Protein AF-A0A8H7P457-F1 (afdb_monomer)

Structure (mmCIF, N/CA/C/O backbone):
data_AF-A0A8H7P457-F1
#
_entry.id   AF-A0A8H7P457-F1
#
loop_
_atom_site.group_PDB
_atom_site.id
_atom_site.type_symbol
_atom_site.label_atom_id
_atom_site.label_alt_id
_atom_site.label_comp_id
_atom_site.label_asym_id
_atom_site.label_entity_id
_atom_site.label_seq_id
_atom_site.pdbx_PDB_ins_code
_atom_site.Cartn_x
_atom_site.Cartn_y
_atom_site.Cartn_z
_atom_site.occupancy
_atom_site.B_iso_or_equiv
_atom_site.auth_seq_id
_atom_site.auth_comp_id
_atom_site.auth_asym_id
_atom_site.auth_atom_id
_atom_site.pdbx_PDB_model_num
ATOM 1 N N . MET A 1 1 ? -49.147 -38.207 -66.050 1.00 37.03 1 MET A N 1
ATOM 2 C CA . MET A 1 1 ? -47.840 -38.717 -66.511 1.00 37.03 1 MET A CA 1
ATOM 3 C C . MET A 1 1 ? -46.754 -38.003 -65.721 1.00 37.03 1 MET A C 1
ATOM 5 O O . MET A 1 1 ? -46.908 -36.818 -65.467 1.00 37.03 1 MET A O 1
ATOM 9 N N . PHE A 1 2 ? -45.768 -38.783 -65.272 1.00 39.97 2 PHE A N 1
ATOM 10 C CA . PHE A 1 2 ? -44.536 -38.468 -64.531 1.00 39.97 2 PHE A CA 1
ATOM 11 C C . PHE A 1 2 ? -43.933 -37.077 -64.849 1.00 39.97 2 PHE A C 1
ATOM 13 O O . PHE A 1 2 ? -43.990 -36.643 -65.990 1.00 39.97 2 PHE A O 1
ATOM 20 N N . ALA A 1 3 ? -43.349 -36.340 -63.901 1.00 42.84 3 ALA A N 1
ATOM 21 C CA . ALA A 1 3 ? -42.102 -36.750 -63.264 1.00 42.84 3 ALA A CA 1
ATOM 22 C C . ALA A 1 3 ? -41.882 -36.169 -61.857 1.00 42.84 3 ALA A C 1
ATOM 24 O O . ALA A 1 3 ? -42.005 -34.974 -61.608 1.00 42.84 3 ALA A O 1
ATOM 25 N N . SER A 1 4 ? -41.483 -37.065 -60.964 1.00 48.62 4 SER A N 1
ATOM 26 C CA . SER A 1 4 ? -40.733 -36.827 -59.738 1.00 48.62 4 SER A CA 1
ATOM 27 C C . SER A 1 4 ? -39.231 -36.850 -60.042 1.00 48.62 4 SER A C 1
ATOM 29 O O . SER A 1 4 ? -38.808 -37.664 -60.860 1.00 48.62 4 SER A O 1
ATOM 31 N N . THR A 1 5 ? -38.428 -36.003 -59.381 1.00 54.53 5 THR A N 1
ATOM 32 C CA . THR A 1 5 ? -37.121 -36.314 -58.737 1.00 54.53 5 THR A CA 1
ATOM 33 C C . THR A 1 5 ? -36.462 -35.040 -58.144 1.00 54.53 5 THR A C 1
ATOM 35 O O . THR A 1 5 ? -36.898 -33.941 -58.477 1.00 54.53 5 THR A O 1
ATOM 38 N N . PRO A 1 6 ? -35.515 -35.173 -57.183 1.00 56.81 6 PRO A N 1
ATOM 39 C CA . PRO A 1 6 ? -35.478 -34.395 -55.935 1.00 56.81 6 PRO A CA 1
ATOM 40 C C . PRO A 1 6 ? -34.113 -33.697 -55.680 1.00 56.81 6 PRO A C 1
ATOM 42 O O . PRO A 1 6 ? -33.351 -33.489 -56.615 1.00 56.81 6 PRO A O 1
ATOM 45 N N . PHE A 1 7 ? -33.800 -33.431 -54.398 1.00 42.94 7 PHE A N 1
ATOM 46 C CA . PHE A 1 7 ? -32.557 -32.879 -53.809 1.00 42.94 7 PHE A CA 1
ATOM 47 C C . PHE A 1 7 ? -32.483 -31.336 -53.813 1.00 42.94 7 PHE A C 1
ATOM 49 O O . PHE A 1 7 ? -32.794 -30.701 -54.804 1.00 42.94 7 PHE A O 1
ATOM 56 N N . ALA A 1 8 ? -32.101 -30.625 -52.752 1.00 49.78 8 ALA A N 1
ATOM 57 C CA . ALA A 1 8 ? -31.424 -30.998 -51.520 1.00 49.78 8 ALA A CA 1
ATOM 58 C C . ALA A 1 8 ? -31.857 -30.064 -50.376 1.00 49.78 8 ALA A C 1
ATOM 60 O O . ALA A 1 8 ? -32.133 -28.882 -50.574 1.00 49.78 8 ALA A O 1
ATOM 61 N N . ALA A 1 9 ? -31.887 -30.626 -49.172 1.00 49.94 9 ALA A N 1
ATOM 62 C CA . ALA A 1 9 ? -32.043 -29.912 -47.920 1.00 49.94 9 ALA A CA 1
ATOM 63 C C . ALA A 1 9 ? -30.848 -28.983 -47.658 1.00 49.94 9 ALA A C 1
ATOM 65 O O . ALA A 1 9 ? -29.703 -29.420 -47.742 1.00 49.94 9 ALA A O 1
ATOM 66 N N . LEU A 1 10 ? -31.121 -27.751 -47.232 1.00 49.72 10 LEU A N 1
ATOM 67 C CA . LEU A 1 10 ? -30.204 -26.957 -46.417 1.00 49.72 10 LEU A CA 1
ATOM 68 C C . LEU A 1 10 ? -31.006 -26.374 -45.256 1.00 49.72 10 LEU A C 1
ATOM 70 O O . LEU A 1 10 ? -31.642 -25.328 -45.348 1.00 49.72 10 LEU A O 1
ATOM 74 N N . ALA A 1 11 ? -31.013 -27.139 -44.168 1.00 50.81 11 ALA A N 1
ATOM 75 C CA . ALA A 1 11 ? -31.426 -26.681 -42.860 1.00 50.81 11 ALA A CA 1
ATOM 76 C C . ALA A 1 11 ? -30.314 -25.796 -42.284 1.00 50.81 11 ALA A C 1
ATOM 78 O O . ALA A 1 11 ? -29.207 -26.272 -42.044 1.00 50.81 11 ALA A O 1
ATOM 79 N N . THR A 1 12 ? -30.613 -24.531 -42.012 1.00 50.28 12 THR A N 1
ATOM 80 C CA . THR A 1 12 ? -29.821 -23.710 -41.089 1.00 50.28 12 THR A CA 1
ATOM 81 C C . THR A 1 12 ? -30.750 -23.175 -40.016 1.00 50.28 12 THR A C 1
ATOM 83 O O . THR A 1 12 ? -31.397 -22.141 -40.165 1.00 50.28 12 THR A O 1
ATOM 86 N N . LEU A 1 13 ? -30.840 -23.952 -38.940 1.00 46.12 13 LEU A N 1
ATOM 87 C CA . LEU A 1 13 ? -31.488 -23.602 -37.688 1.00 46.12 13 LEU A CA 1
ATOM 88 C C . LEU A 1 13 ? -30.554 -22.641 -36.932 1.00 46.12 13 LEU A C 1
ATOM 90 O O . LEU A 1 13 ? -29.625 -23.078 -36.259 1.00 46.12 13 LEU A O 1
ATOM 94 N N . ALA A 1 14 ? -30.757 -21.331 -37.073 1.00 55.19 14 ALA A N 1
ATOM 95 C CA . ALA A 1 14 ? -30.063 -20.347 -36.246 1.00 55.19 14 ALA A CA 1
ATOM 96 C C . ALA A 1 14 ? -30.808 -20.208 -34.910 1.00 55.19 14 ALA A C 1
ATOM 98 O O . ALA A 1 14 ? -31.776 -19.460 -34.788 1.00 55.19 14 ALA A O 1
ATOM 99 N N . LEU A 1 15 ? -30.374 -20.978 -33.910 1.00 47.19 15 LEU A N 1
ATOM 100 C CA . LEU A 1 15 ? -30.810 -20.834 -32.524 1.00 47.19 15 LEU A CA 1
ATOM 101 C C . LEU A 1 15 ? -30.173 -19.559 -31.943 1.00 47.19 15 LEU A C 1
ATOM 103 O O . LEU A 1 15 ? -29.029 -19.570 -31.493 1.00 47.19 15 LEU A O 1
ATOM 107 N N . ALA A 1 16 ? -30.900 -18.444 -31.958 1.00 52.09 16 ALA A N 1
ATOM 108 C CA . ALA A 1 16 ? -30.518 -17.258 -31.200 1.00 52.09 16 ALA A CA 1
ATOM 109 C C . ALA A 1 16 ? -30.883 -17.467 -29.719 1.00 52.09 16 ALA A C 1
ATOM 111 O O . ALA A 1 16 ? -31.954 -17.079 -29.260 1.00 52.09 16 ALA A O 1
ATOM 112 N N . LEU A 1 17 ? -29.987 -18.109 -28.966 1.00 49.97 17 LEU A N 1
ATOM 113 C CA . LEU A 1 17 ? -29.980 -18.050 -27.505 1.00 49.97 17 LEU A CA 1
ATOM 114 C C . LEU A 1 17 ? -29.496 -16.656 -27.091 1.00 49.97 17 LEU A C 1
ATOM 116 O O . LEU A 1 17 ? -28.305 -16.428 -26.892 1.00 49.97 17 LEU A O 1
ATOM 120 N N . VAL A 1 18 ? -30.420 -15.707 -26.951 1.00 49.31 18 VAL A N 1
ATOM 121 C CA . VAL A 1 18 ? -30.169 -14.554 -26.085 1.00 49.31 18 VAL A CA 1
ATOM 122 C C . VAL A 1 18 ? -30.204 -15.072 -24.650 1.00 49.31 18 VAL A C 1
ATOM 124 O O . VAL A 1 18 ? -31.264 -15.298 -24.069 1.00 49.31 18 VAL A O 1
ATOM 127 N N . ALA A 1 19 ? -29.018 -15.318 -24.096 1.00 47.25 19 ALA A N 1
ATOM 128 C CA . ALA A 1 19 ? -28.842 -15.462 -22.664 1.00 47.25 19 ALA A CA 1
ATOM 129 C C . ALA A 1 19 ? -29.351 -14.170 -22.012 1.00 47.25 19 ALA A C 1
ATOM 131 O O . ALA A 1 19 ? -28.717 -13.119 -22.098 1.00 47.25 19 ALA A O 1
ATOM 132 N N . GLN A 1 20 ? -30.534 -14.239 -21.403 1.00 47.44 20 GLN A N 1
ATOM 133 C CA . GLN A 1 20 ? -30.991 -13.213 -20.482 1.00 47.44 20 GLN A CA 1
ATOM 134 C C . GLN A 1 20 ? -30.046 -13.274 -19.283 1.00 47.44 20 GLN A C 1
ATOM 136 O O . GLN A 1 20 ? -30.176 -14.140 -18.420 1.00 47.44 20 GLN A O 1
ATOM 141 N N . ALA A 1 21 ? -29.039 -12.399 -19.272 1.00 43.78 21 ALA A N 1
ATOM 142 C CA . ALA A 1 21 ? -28.250 -12.132 -18.085 1.00 43.78 21 ALA A CA 1
ATOM 143 C C . ALA A 1 21 ? -29.218 -11.567 -17.047 1.00 43.78 21 ALA A C 1
ATOM 145 O O . ALA A 1 21 ? -29.561 -10.391 -17.086 1.00 43.78 21 ALA A O 1
ATOM 146 N N . ASN A 1 22 ? -29.730 -12.444 -16.189 1.00 44.59 22 ASN A N 1
ATOM 147 C CA . ASN A 1 22 ? -30.547 -12.095 -15.047 1.00 44.59 22 ASN A CA 1
ATOM 148 C C . ASN A 1 22 ? -29.584 -11.430 -14.052 1.00 44.59 22 ASN A C 1
ATOM 150 O O . ASN A 1 22 ? -28.772 -12.144 -13.454 1.00 44.59 22 ASN A O 1
ATOM 154 N N . PRO A 1 23 ? -29.572 -10.092 -13.899 1.00 44.91 23 PRO A N 1
ATOM 155 C CA . PRO A 1 23 ? -28.757 -9.481 -12.875 1.00 44.91 23 PRO A CA 1
ATOM 156 C C . PRO A 1 23 ? -29.529 -9.718 -11.586 1.00 44.91 23 PRO A C 1
ATOM 158 O O . PRO A 1 23 ? -30.366 -8.906 -11.193 1.00 44.91 23 PRO A O 1
ATOM 161 N N . SER A 1 24 ? -29.311 -10.882 -10.970 1.00 45.91 24 SER A N 1
ATOM 162 C CA . SER A 1 24 ? -29.731 -11.119 -9.597 1.00 45.91 24 SER A CA 1
ATOM 163 C C . SER A 1 24 ? -29.279 -9.912 -8.795 1.00 45.91 24 SER A C 1
ATOM 165 O O . SER A 1 24 ? -28.094 -9.575 -8.772 1.00 45.91 24 SER A O 1
ATOM 167 N N . ALA A 1 25 ? -30.273 -9.209 -8.264 1.00 44.81 25 ALA A N 1
ATOM 168 C CA . ALA A 1 25 ? -30.157 -7.910 -7.647 1.00 44.81 25 ALA A CA 1
ATOM 169 C C . ALA A 1 25 ? -29.067 -7.914 -6.571 1.00 44.81 25 ALA A C 1
ATOM 171 O O . ALA A 1 25 ? -29.305 -8.273 -5.419 1.00 44.81 25 ALA A O 1
ATOM 172 N N . PHE A 1 26 ? -27.874 -7.446 -6.936 1.00 41.84 26 PHE A N 1
ATOM 173 C CA . PHE A 1 26 ? -26.994 -6.811 -5.976 1.00 41.84 26 PHE A CA 1
ATOM 174 C C . PHE A 1 26 ? -27.731 -5.558 -5.509 1.00 41.84 26 PHE A C 1
ATOM 176 O O . PHE A 1 26 ? -27.703 -4.519 -6.170 1.00 41.84 26 PHE A O 1
ATOM 183 N N . ASN A 1 27 ? -28.403 -5.655 -4.363 1.00 41.59 27 ASN A N 1
ATOM 184 C CA . ASN A 1 27 ? -28.783 -4.496 -3.562 1.00 41.59 27 ASN A CA 1
ATOM 185 C C . ASN A 1 27 ? -27.507 -3.860 -2.985 1.00 41.59 27 ASN A C 1
ATOM 187 O O . ASN A 1 27 ? -27.302 -3.790 -1.779 1.00 41.59 27 ASN A O 1
ATOM 191 N N . ALA A 1 28 ? -26.621 -3.396 -3.864 1.00 41.25 28 ALA A N 1
ATOM 192 C CA . ALA A 1 28 ? -25.631 -2.407 -3.506 1.00 41.25 28 ALA A CA 1
ATOM 193 C C . ALA A 1 28 ? -26.412 -1.107 -3.332 1.00 41.25 28 ALA A C 1
ATOM 195 O O . ALA A 1 28 ? -26.841 -0.494 -4.314 1.00 41.25 28 ALA A O 1
ATOM 196 N N . HIS A 1 29 ? -26.655 -0.705 -2.086 1.00 38.00 29 HIS A N 1
ATOM 197 C CA . HIS A 1 29 ? -27.133 0.634 -1.780 1.00 38.00 29 HIS A CA 1
ATOM 198 C C . HIS A 1 29 ? -26.153 1.653 -2.379 1.00 38.00 29 HIS A C 1
ATOM 200 O O . HIS A 1 29 ? -25.169 2.037 -1.753 1.00 38.00 29 HIS A O 1
ATOM 206 N N . ARG A 1 30 ? -26.420 2.109 -3.608 1.00 37.03 30 ARG A N 1
ATOM 207 C CA . ARG A 1 30 ? -25.738 3.252 -4.213 1.00 37.03 30 ARG A CA 1
ATOM 208 C C . ARG A 1 30 ? -26.217 4.508 -3.496 1.00 37.03 30 ARG A C 1
ATOM 210 O O . ARG A 1 30 ? -27.105 5.210 -3.973 1.00 37.03 30 ARG A O 1
ATOM 217 N N . ARG A 1 31 ? -25.645 4.794 -2.326 1.00 41.38 31 ARG A N 1
ATOM 218 C CA . ARG A 1 31 ? -25.677 6.153 -1.786 1.00 41.38 31 ARG A CA 1
ATOM 219 C C . ARG A 1 31 ? -24.763 6.992 -2.667 1.00 41.38 31 ARG A C 1
ATOM 221 O O . ARG A 1 31 ? -23.547 6.842 -2.635 1.00 41.38 31 ARG A O 1
ATOM 228 N N . SER A 1 32 ? -25.366 7.845 -3.486 1.00 35.12 32 SER A N 1
ATOM 229 C CA . SER A 1 32 ? -24.645 8.904 -4.182 1.00 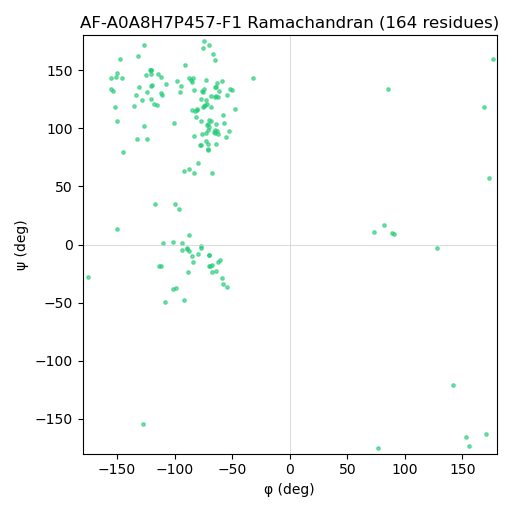35.12 32 SER A CA 1
ATOM 230 C C . SER A 1 32 ? -24.105 9.873 -3.130 1.00 35.12 32 SER A C 1
ATOM 232 O O . SER A 1 32 ? -24.847 10.713 -2.625 1.00 35.12 32 SER A O 1
ATOM 234 N N . LEU A 1 33 ? -22.830 9.734 -2.766 1.00 41.59 33 LEU A N 1
ATOM 235 C CA . LEU A 1 33 ? -22.102 10.712 -1.959 1.00 41.59 33 LEU A CA 1
ATOM 236 C C . LEU A 1 33 ? -21.847 11.951 -2.828 1.00 41.59 33 LEU A C 1
ATOM 238 O O . LEU A 1 33 ? -20.794 12.106 -3.439 1.00 41.59 33 LEU A O 1
ATOM 242 N N . THR A 1 34 ? -22.835 12.836 -2.934 1.00 35.53 34 THR A N 1
ATOM 243 C CA . THR A 1 34 ? -22.633 14.157 -3.535 1.00 35.53 34 THR A CA 1
ATOM 244 C C . THR A 1 34 ? -21.740 14.981 -2.606 1.00 35.53 34 THR A C 1
ATOM 246 O O . THR A 1 34 ? -22.200 15.413 -1.552 1.00 35.53 34 THR A O 1
ATOM 249 N N . GLY A 1 35 ? -20.471 15.183 -2.978 1.00 36.72 35 GLY A N 1
ATOM 250 C CA . GLY A 1 35 ? -19.577 16.147 -2.317 1.00 36.72 35 GLY A CA 1
ATOM 251 C C . GLY A 1 35 ? -18.217 15.630 -1.837 1.00 36.72 35 GLY A C 1
ATOM 252 O O . GLY A 1 35 ? -17.423 16.438 -1.368 1.00 36.72 35 GLY A O 1
ATOM 253 N N . GLN A 1 36 ? -17.904 14.338 -1.972 1.00 31.73 36 GLN A N 1
ATOM 254 C CA . GLN A 1 36 ? -16.549 13.829 -1.724 1.00 31.73 36 GLN A CA 1
ATOM 255 C C . GLN A 1 36 ? -16.049 13.028 -2.923 1.00 31.73 36 GLN A C 1
ATOM 257 O O . GLN A 1 36 ? -16.410 11.871 -3.122 1.00 31.73 36 GLN A O 1
ATOM 262 N N . THR A 1 37 ? -15.189 13.658 -3.720 1.00 32.00 37 THR A N 1
ATOM 263 C CA . THR A 1 37 ? -14.427 13.000 -4.782 1.00 32.00 37 THR A CA 1
ATOM 264 C C . THR A 1 37 ? -13.232 12.283 -4.152 1.00 32.00 37 THR A C 1
ATOM 266 O O . THR A 1 37 ? -12.094 12.720 -4.291 1.00 32.00 37 THR A O 1
ATOM 269 N N . VAL A 1 38 ? -13.474 11.207 -3.402 1.00 34.06 38 VAL A N 1
ATOM 270 C CA . VAL A 1 38 ? -12.386 10.291 -3.040 1.00 34.06 38 VAL A CA 1
ATOM 271 C C . VAL A 1 38 ? -12.187 9.382 -4.245 1.00 34.06 38 VAL A C 1
ATOM 273 O O . VAL A 1 38 ? -13.070 8.600 -4.593 1.00 34.06 38 VAL A O 1
ATOM 276 N N . ALA A 1 39 ? -11.066 9.545 -4.945 1.00 35.09 39 ALA A N 1
ATOM 277 C CA . ALA A 1 39 ? -10.685 8.645 -6.021 1.00 35.09 39 ALA A CA 1
ATOM 278 C C . ALA A 1 39 ? -10.453 7.251 -5.421 1.00 35.09 39 ALA A C 1
ATOM 280 O O . ALA A 1 39 ? -9.447 7.002 -4.761 1.00 35.09 39 ALA A O 1
ATOM 281 N N . PHE A 1 40 ? -11.417 6.354 -5.618 1.00 37.84 40 PHE A N 1
ATOM 282 C CA . PHE A 1 40 ? -11.271 4.942 -5.301 1.00 37.84 40 PHE A CA 1
ATOM 283 C C . PHE A 1 40 ? -10.291 4.339 -6.308 1.00 37.84 40 PHE A C 1
ATOM 285 O O . PHE A 1 40 ? -10.644 4.068 -7.455 1.00 37.84 40 PHE A O 1
ATOM 292 N N . SER A 1 41 ? -9.041 4.144 -5.901 1.00 39.44 41 SER A N 1
ATOM 293 C CA . SER A 1 41 ? -8.153 3.210 -6.582 1.00 39.44 41 SER A CA 1
ATOM 294 C C . SER A 1 41 ? -8.662 1.803 -6.270 1.00 39.44 41 SER A C 1
ATOM 296 O O . SER A 1 41 ? -8.253 1.205 -5.283 1.00 39.44 41 SER A O 1
ATOM 298 N N . CYS A 1 42 ? -9.618 1.305 -7.058 1.00 37.88 42 CYS A N 1
ATOM 299 C CA . CYS A 1 42 ? -10.134 -0.057 -6.939 1.00 37.88 42 CYS A CA 1
ATO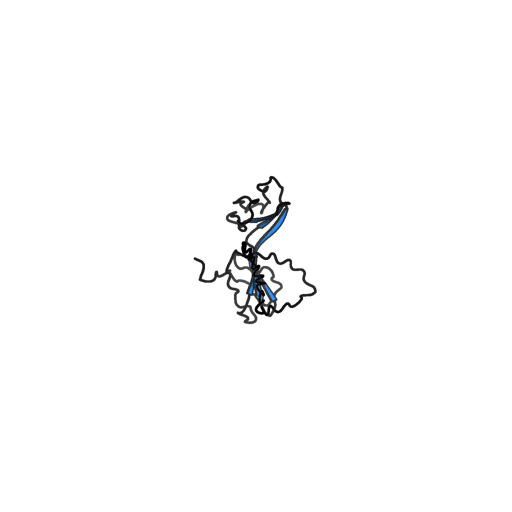M 300 C C . CYS A 1 42 ? -9.011 -1.051 -7.261 1.00 37.88 42 CYS A C 1
ATOM 302 O O . CYS A 1 42 ? -8.843 -1.462 -8.410 1.00 37.88 42 CYS A O 1
ATOM 304 N N . TYR A 1 43 ? -8.214 -1.404 -6.258 1.00 43.53 43 TYR A N 1
ATOM 305 C CA . TYR A 1 43 ? -7.263 -2.493 -6.357 1.00 43.53 43 TYR A CA 1
ATOM 306 C C . TYR A 1 43 ? -8.004 -3.811 -6.104 1.00 43.53 43 TYR A C 1
ATOM 308 O O . TYR A 1 43 ? -8.549 -4.028 -5.027 1.00 43.53 43 TYR A O 1
ATOM 316 N N . GLY A 1 44 ? -8.075 -4.663 -7.128 1.00 42.81 44 GLY A N 1
ATOM 317 C CA . GLY A 1 44 ? -8.871 -5.893 -7.146 1.00 42.81 44 GLY A CA 1
ATOM 318 C C . GLY A 1 44 ? -8.096 -7.183 -6.868 1.00 42.81 44 GLY A C 1
ATOM 319 O O . GLY A 1 44 ? -8.424 -8.193 -7.480 1.00 42.81 44 GLY A O 1
ATOM 320 N N . GLY A 1 45 ? -7.074 -7.187 -6.005 1.00 42.81 45 GLY A N 1
ATOM 321 C CA . GLY A 1 45 ? -6.413 -8.459 -5.667 1.00 42.81 45 GLY A CA 1
ATOM 322 C C . GLY A 1 45 ? -5.156 -8.389 -4.808 1.00 42.81 45 GLY A C 1
ATOM 323 O O . GLY A 1 45 ? -4.123 -8.867 -5.254 1.00 42.81 45 GLY A O 1
ATOM 324 N N . GLY A 1 46 ? -5.199 -7.801 -3.606 1.00 44.56 46 GLY A N 1
ATOM 325 C CA . GLY A 1 46 ? -3.957 -7.598 -2.839 1.00 44.56 46 GLY A CA 1
ATOM 326 C C . GLY A 1 46 ? -4.025 -7.603 -1.316 1.00 44.56 46 GLY A C 1
ATOM 327 O O . GLY A 1 46 ? -3.053 -7.189 -0.695 1.00 44.56 46 GLY A O 1
ATOM 328 N N . GLY A 1 47 ? -5.112 -8.047 -0.689 1.00 54.78 47 GLY A N 1
ATOM 329 C CA . GLY A 1 47 ? -5.096 -8.231 0.760 1.00 54.78 47 GLY A CA 1
ATOM 330 C C . GLY A 1 47 ? -6.471 -8.473 1.344 1.00 54.78 47 GLY A C 1
ATOM 331 O O . GLY A 1 47 ? -7.323 -7.594 1.300 1.00 54.78 47 GLY A O 1
ATOM 332 N N . ASP A 1 48 ? -6.651 -9.636 1.947 1.00 66.50 48 ASP A N 1
ATOM 333 C CA . ASP A 1 48 ? -7.836 -9.985 2.719 1.00 66.50 48 ASP A CA 1
ATOM 334 C C . ASP A 1 48 ? -7.710 -9.430 4.142 1.00 66.50 48 ASP A C 1
ATOM 336 O O . ASP A 1 48 ? -7.624 -10.174 5.110 1.00 66.50 48 ASP A O 1
ATOM 340 N N . CYS A 1 49 ? -7.605 -8.109 4.293 1.00 72.31 49 CYS A N 1
ATOM 341 C CA . CYS A 1 49 ? -7.566 -7.495 5.620 1.00 72.31 49 CYS A CA 1
ATOM 342 C C . CYS A 1 49 ? -8.957 -7.537 6.260 1.00 72.31 49 CYS A C 1
ATOM 344 O O . CYS A 1 49 ? -9.895 -6.921 5.749 1.00 72.31 49 CYS A O 1
ATOM 346 N N . GLU A 1 50 ? -9.084 -8.198 7.410 1.00 83.25 50 GLU A N 1
ATOM 347 C CA . GLU A 1 50 ? -10.275 -8.078 8.241 1.00 83.25 50 GLU A CA 1
ATOM 348 C C . GLU A 1 50 ? -10.340 -6.666 8.829 1.00 83.25 50 GLU A C 1
ATOM 350 O O . GLU A 1 50 ? -9.383 -6.159 9.429 1.00 83.25 50 GLU A O 1
ATOM 355 N N . CYS A 1 51 ? -11.483 -6.010 8.643 1.00 88.56 51 CYS A N 1
ATOM 356 C CA . CYS A 1 51 ? -11.710 -4.703 9.228 1.00 88.56 51 CYS A CA 1
ATOM 357 C C . CYS A 1 51 ? -11.923 -4.837 10.741 1.00 88.56 51 CYS A C 1
ATOM 359 O O . CYS A 1 51 ? -12.820 -5.566 11.161 1.00 88.56 51 CYS A O 1
ATOM 361 N N . PRO A 1 52 ? -11.142 -4.129 11.577 1.00 91.31 52 PRO A N 1
ATOM 362 C CA . PRO A 1 52 ? -11.305 -4.188 13.028 1.00 91.31 52 PRO A CA 1
ATOM 363 C C . PRO A 1 52 ? -12.664 -3.616 13.443 1.00 91.31 52 PRO A C 1
ATOM 365 O O . PRO A 1 52 ? -13.231 -2.795 12.730 1.00 91.31 52 PRO A O 1
ATOM 368 N N . THR A 1 53 ? -13.164 -3.958 14.626 1.00 93.06 53 THR A N 1
ATOM 369 C CA . THR A 1 53 ? -14.316 -3.246 15.201 1.00 93.06 53 THR A CA 1
ATOM 370 C C . THR A 1 53 ? -13.973 -1.772 15.425 1.00 93.06 53 THR A C 1
ATOM 372 O O . THR A 1 53 ? -12.921 -1.457 15.991 1.00 93.06 53 THR A O 1
ATOM 375 N N . ASP A 1 54 ? -14.851 -0.865 14.999 1.00 92.62 54 ASP A N 1
ATOM 376 C CA . ASP A 1 54 ? -14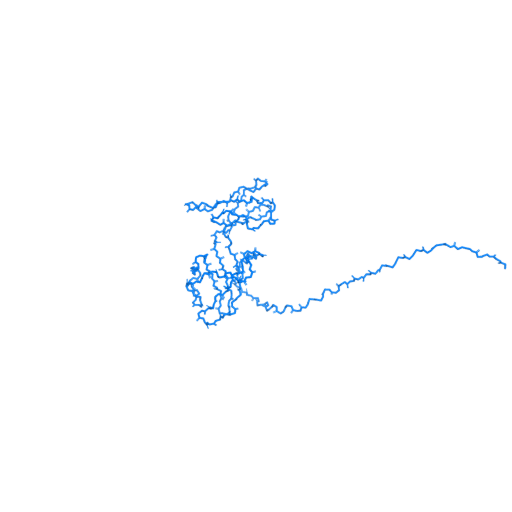.667 0.568 15.223 1.00 92.62 54 ASP A CA 1
ATOM 377 C C . ASP A 1 54 ? -14.978 0.974 16.684 1.00 92.62 54 ASP A C 1
ATOM 379 O O . ASP A 1 54 ? -15.506 0.198 17.484 1.00 92.62 54 ASP A O 1
ATOM 383 N N . LEU A 1 55 ? -14.643 2.205 17.073 1.00 95.38 55 LEU A N 1
ATOM 384 C CA . LEU A 1 55 ? -14.871 2.716 18.432 1.00 95.38 55 LEU A CA 1
ATOM 385 C C . LEU A 1 55 ? -16.355 2.948 18.755 1.00 95.38 55 LEU A C 1
ATOM 387 O O . LEU A 1 55 ? -16.690 3.204 19.911 1.00 95.38 55 LEU A O 1
ATOM 391 N N . THR A 1 56 ? -17.244 2.854 17.765 1.00 93.50 56 THR A N 1
ATOM 392 C CA . THR A 1 56 ? -18.699 2.860 17.971 1.00 93.50 56 THR A CA 1
ATOM 393 C C . THR A 1 56 ? -19.263 1.456 18.189 1.00 93.50 56 THR A C 1
ATOM 395 O O . THR A 1 56 ? -20.444 1.318 18.509 1.00 93.50 56 THR A O 1
ATOM 398 N N . GLY A 1 57 ? -18.418 0.423 18.092 1.00 90.75 57 GLY A N 1
ATOM 399 C CA . GLY A 1 57 ? -18.794 -0.978 18.242 1.00 90.75 57 GLY A CA 1
ATOM 400 C C . GLY A 1 57 ? -19.229 -1.645 16.936 1.00 90.75 57 GLY A C 1
ATOM 401 O O . GLY A 1 57 ? -19.738 -2.763 16.984 1.00 90.75 57 GLY A O 1
ATOM 402 N N . ASP A 1 58 ? -19.045 -0.991 15.786 1.00 89.81 58 ASP A N 1
ATOM 403 C CA . ASP A 1 58 ? -19.353 -1.564 14.476 1.00 89.81 58 ASP A CA 1
ATOM 404 C C . ASP A 1 58 ? -18.254 -2.555 14.068 1.00 89.81 58 ASP A C 1
ATOM 406 O O . ASP A 1 58 ? -17.137 -2.167 13.725 1.00 89.81 58 ASP A O 1
ATOM 410 N N . SER A 1 59 ? -18.570 -3.849 14.136 1.00 88.88 59 SER A N 1
ATOM 411 C CA . SER A 1 59 ? -17.704 -4.947 13.689 1.00 88.88 59 SER A CA 1
ATOM 412 C C . SER A 1 59 ? -17.974 -5.383 12.247 1.00 88.88 59 SER A C 1
ATOM 414 O O . SER A 1 59 ? -17.329 -6.303 11.758 1.00 88.88 59 SER A O 1
ATOM 416 N N . ALA A 1 60 ? -18.912 -4.736 11.549 1.00 85.56 60 ALA A N 1
ATOM 417 C CA . ALA A 1 60 ? -19.286 -5.049 10.172 1.00 85.56 60 ALA A CA 1
ATOM 418 C C . ALA A 1 60 ? -18.554 -4.155 9.154 1.00 85.56 60 ALA A C 1
ATOM 420 O O . ALA A 1 60 ? -19.088 -3.852 8.083 1.00 85.56 60 ALA A O 1
ATOM 421 N N . GLY A 1 61 ? -17.336 -3.721 9.490 1.00 86.06 61 GLY A N 1
ATOM 422 C CA . GLY A 1 61 ? -16.499 -2.935 8.594 1.00 86.06 61 GLY A CA 1
ATOM 423 C C . GLY A 1 61 ? -16.215 -3.674 7.287 1.00 86.06 61 GLY A C 1
ATOM 424 O O . GLY A 1 61 ? -15.969 -4.879 7.277 1.00 86.06 61 GLY A O 1
ATOM 425 N N . VAL A 1 62 ? -16.224 -2.945 6.174 1.00 86.94 62 VAL A N 1
ATOM 426 C CA . VAL A 1 62 ? -15.948 -3.487 4.839 1.00 86.94 62 VAL A CA 1
ATOM 427 C C . VAL A 1 62 ? -14.623 -2.938 4.338 1.00 86.94 62 VAL A C 1
ATOM 429 O O . VAL A 1 62 ? -14.422 -1.722 4.323 1.00 86.94 62 VAL A O 1
ATOM 432 N N . LEU A 1 63 ? -13.727 -3.821 3.896 1.00 85.44 63 LEU A N 1
ATOM 433 C CA . LEU A 1 63 ? -12.471 -3.423 3.272 1.00 85.44 63 LEU A CA 1
ATOM 434 C C . LEU A 1 63 ? -12.774 -2.774 1.920 1.00 85.44 63 LEU A C 1
ATOM 436 O O . LEU A 1 63 ? -13.352 -3.406 1.037 1.00 85.44 63 LEU A O 1
ATOM 440 N N . ILE A 1 64 ? -12.404 -1.504 1.766 1.00 83.31 64 ILE A N 1
ATOM 441 C CA . ILE A 1 64 ? -12.678 -0.738 0.542 1.00 83.31 64 ILE A CA 1
ATOM 442 C C . ILE A 1 64 ? -11.420 -0.392 -0.245 1.00 83.31 64 ILE A C 1
ATOM 444 O O . ILE A 1 64 ? -11.520 -0.061 -1.426 1.00 83.31 64 ILE A O 1
ATOM 448 N N . ASN A 1 65 ? -10.244 -0.450 0.384 1.00 78.06 65 ASN A N 1
ATOM 449 C CA . ASN A 1 65 ? -8.989 -0.227 -0.316 1.00 78.06 65 ASN A CA 1
ATOM 450 C C . ASN A 1 65 ? -7.818 -0.913 0.387 1.00 78.06 65 ASN A C 1
ATOM 452 O O . ASN A 1 65 ? -7.730 -0.904 1.615 1.00 78.06 65 ASN A O 1
ATOM 456 N N . VAL A 1 66 ? -6.888 -1.430 -0.409 1.00 77.94 66 VAL A N 1
ATOM 457 C CA . VAL A 1 66 ? -5.550 -1.820 0.032 1.00 77.94 66 VAL A CA 1
ATOM 458 C C . VAL A 1 66 ? -4.583 -0.998 -0.793 1.00 77.94 66 VAL A C 1
ATOM 460 O O . VAL A 1 66 ? -4.644 -0.990 -2.022 1.00 77.94 66 VAL A O 1
ATOM 463 N N . TYR A 1 67 ? -3.710 -0.283 -0.102 1.00 78.62 67 TYR A N 1
ATOM 464 C CA . TYR A 1 67 ? -2.666 0.518 -0.701 1.00 78.62 67 TYR A CA 1
ATOM 465 C C . TYR A 1 67 ? -1.381 -0.286 -0.590 1.00 78.62 67 TYR A C 1
ATOM 467 O O . TYR A 1 67 ? -0.842 -0.433 0.508 1.00 78.62 67 TYR A O 1
ATOM 475 N N . PRO A 1 68 ? -0.919 -0.883 -1.690 1.00 70.31 68 PRO A N 1
ATOM 476 C CA . PRO A 1 68 ? 0.097 -1.912 -1.606 1.00 70.31 68 PRO A CA 1
ATOM 477 C C . PRO A 1 68 ? 1.516 -1.334 -1.628 1.00 70.31 68 PRO A C 1
ATOM 479 O O . PRO A 1 68 ? 2.446 -2.107 -1.764 1.00 70.31 68 PRO A O 1
ATOM 482 N N . GLY A 1 69 ? 1.705 -0.011 -1.548 1.00 83.31 69 GLY A N 1
ATOM 483 C CA . GLY A 1 69 ? 3.019 0.607 -1.707 1.00 83.31 69 GLY A CA 1
ATOM 484 C C . GLY A 1 69 ? 2.979 1.918 -2.472 1.00 83.31 69 GLY A C 1
ATOM 485 O O . GLY A 1 69 ? 2.311 2.882 -2.097 1.00 83.31 69 GLY A O 1
ATOM 486 N N . TYR A 1 70 ? 3.708 1.963 -3.581 1.00 86.25 70 TYR A N 1
ATOM 487 C CA . TYR A 1 70 ? 3.751 3.137 -4.440 1.00 86.25 70 TYR A CA 1
ATOM 488 C C . TYR A 1 70 ? 3.297 2.807 -5.856 1.00 86.25 70 TYR A C 1
ATOM 490 O O . TYR A 1 70 ? 3.439 1.685 -6.346 1.00 86.25 70 TYR A O 1
ATOM 498 N N . GLN A 1 71 ? 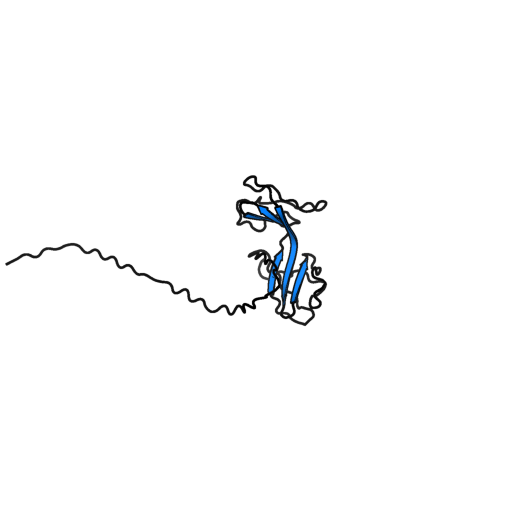2.714 3.805 -6.509 1.00 89.44 71 GLN A N 1
ATOM 499 C CA . GLN A 1 71 ? 2.117 3.675 -7.823 1.00 89.44 71 GLN A CA 1
ATOM 500 C C . GLN A 1 71 ? 2.603 4.784 -8.746 1.00 89.44 71 GLN A C 1
ATOM 502 O O . GLN A 1 71 ? 2.625 5.968 -8.392 1.00 89.44 71 GLN A O 1
ATOM 507 N N . CYS A 1 72 ? 2.938 4.373 -9.959 1.00 91.44 72 CYS A N 1
ATOM 508 C CA . CYS A 1 72 ? 3.388 5.233 -11.034 1.00 91.44 72 CYS A CA 1
ATOM 509 C C . CYS A 1 72 ? 2.452 5.106 -12.229 1.00 91.44 72 CYS A C 1
ATOM 511 O O . CYS A 1 72 ? 2.068 3.998 -12.604 1.00 91.44 72 CYS A O 1
ATOM 513 N N . ALA A 1 73 ? 2.102 6.241 -12.827 1.00 94.06 73 ALA A N 1
ATOM 514 C CA . ALA A 1 73 ? 1.366 6.304 -14.081 1.00 94.06 73 ALA A CA 1
ATOM 515 C C . ALA A 1 73 ? 2.321 6.525 -15.256 1.00 94.06 73 ALA A C 1
ATOM 517 O O . ALA A 1 73 ? 3.253 7.325 -15.166 1.00 94.06 73 ALA A O 1
ATOM 518 N N . TYR A 1 74 ? 2.032 5.846 -16.359 1.00 93.44 74 TYR A N 1
ATOM 519 C CA . TYR A 1 74 ? 2.743 5.873 -17.632 1.00 93.44 74 TYR A CA 1
ATOM 520 C C . TYR A 1 74 ? 1.730 6.064 -18.770 1.00 93.44 74 TYR A C 1
ATOM 522 O O . TYR A 1 74 ? 0.538 5.798 -18.580 1.00 93.44 74 TYR A O 1
ATOM 530 N N . PRO A 1 75 ? 2.165 6.469 -19.976 1.00 91.00 75 PRO A N 1
ATOM 531 C CA . PRO A 1 75 ? 1.286 6.547 -21.143 1.00 91.00 75 PRO A CA 1
ATOM 532 C C . PRO A 1 75 ? 0.549 5.230 -21.441 1.00 91.00 75 PRO A C 1
ATOM 534 O O . PRO A 1 75 ? -0.619 5.255 -21.827 1.00 91.00 75 PRO A O 1
ATOM 537 N N . GLY A 1 76 ? 1.215 4.087 -21.234 1.00 84.69 76 GLY A N 1
ATOM 538 C CA . GLY A 1 76 ? 0.676 2.750 -21.502 1.00 84.69 76 GLY A CA 1
ATOM 539 C C . GLY A 1 76 ? -0.078 2.079 -20.348 1.00 84.69 76 GLY A C 1
ATOM 540 O O . GLY A 1 76 ? -0.589 0.979 -20.535 1.00 84.69 76 GLY A O 1
ATOM 541 N N . GLY A 1 77 ? -0.157 2.695 -19.164 1.00 87.19 77 GLY A N 1
ATOM 542 C CA . GLY A 1 77 ? -0.787 2.074 -17.995 1.00 87.19 77 GLY A CA 1
ATOM 543 C C . GLY A 1 77 ? -0.232 2.576 -16.667 1.00 87.19 77 GLY A C 1
ATOM 544 O O . GLY A 1 77 ? 0.461 3.584 -16.607 1.00 87.19 77 GLY A O 1
ATOM 545 N N . ALA A 1 78 ? -0.528 1.869 -15.579 1.00 91.00 78 ALA A N 1
ATOM 546 C CA . ALA A 1 78 ? 0.017 2.176 -14.260 1.00 91.00 78 ALA A CA 1
ATOM 547 C C . ALA A 1 78 ? 0.717 0.950 -13.680 1.00 91.00 78 ALA A C 1
ATOM 549 O O . ALA A 1 78 ? 0.258 -0.173 -13.874 1.00 91.00 78 ALA A O 1
ATOM 550 N N . CYS A 1 79 ? 1.788 1.171 -12.931 1.00 90.19 79 CYS A N 1
ATOM 551 C CA . CYS A 1 79 ? 2.546 0.131 -12.249 1.00 90.19 79 CYS A CA 1
ATOM 552 C C . CYS A 1 79 ? 2.522 0.395 -10.755 1.00 90.19 79 CYS A C 1
ATOM 554 O O . CYS A 1 79 ? 2.640 1.540 -10.321 1.00 90.19 79 CYS A O 1
ATOM 556 N N . THR A 1 80 ? 2.336 -0.664 -9.978 1.00 88.94 80 THR A N 1
ATOM 557 C CA . THR A 1 80 ? 2.237 -0.588 -8.526 1.00 88.94 80 THR A CA 1
ATOM 558 C C . THR A 1 80 ? 3.202 -1.581 -7.917 1.00 88.94 80 THR A C 1
ATOM 560 O O . THR A 1 80 ? 3.108 -2.770 -8.215 1.00 88.94 80 THR A O 1
ATOM 563 N N . TRP A 1 81 ? 4.095 -1.114 -7.057 1.00 86.88 81 TRP A N 1
ATOM 564 C CA . TRP A 1 81 ? 5.058 -1.966 -6.372 1.00 86.88 81 TRP A CA 1
ATOM 565 C C . TRP A 1 81 ? 4.892 -1.859 -4.869 1.00 86.88 81 TRP A C 1
ATOM 567 O O . TRP A 1 81 ? 4.529 -0.802 -4.350 1.00 86.88 81 TRP A O 1
ATOM 577 N N . ASP A 1 82 ? 5.213 -2.954 -4.191 1.00 82.56 82 ASP A N 1
ATOM 578 C CA . ASP A 1 82 ? 5.416 -2.938 -2.752 1.00 82.56 82 ASP A CA 1
ATOM 579 C C . ASP A 1 82 ? 6.632 -2.077 -2.414 1.00 82.56 82 ASP A C 1
ATOM 581 O O . ASP A 1 82 ? 7.715 -2.238 -2.976 1.00 82.56 82 ASP A O 1
ATOM 585 N N . ASP A 1 83 ? 6.452 -1.119 -1.513 1.00 77.38 83 ASP A N 1
ATOM 586 C CA . ASP A 1 83 ? 7.458 -0.104 -1.205 1.00 77.38 83 ASP A CA 1
ATOM 587 C C . ASP A 1 83 ? 8.596 -0.621 -0.308 1.00 77.38 83 ASP A C 1
ATOM 589 O O . ASP A 1 83 ? 9.547 0.110 -0.042 1.00 77.38 83 ASP A O 1
ATOM 593 N N . LYS A 1 84 ? 8.561 -1.888 0.126 1.00 76.69 84 LYS A N 1
ATOM 594 C CA . LYS A 1 84 ? 9.623 -2.506 0.939 1.00 76.69 84 LYS A CA 1
ATOM 595 C C . LYS A 1 84 ? 10.435 -3.529 0.158 1.00 76.69 84 LYS A C 1
ATOM 597 O O . LYS A 1 84 ? 11.662 -3.514 0.181 1.00 76.69 84 LYS A O 1
ATOM 602 N N . THR A 1 85 ? 9.741 -4.437 -0.508 1.00 81.31 85 THR A N 1
ATOM 603 C CA . THR A 1 85 ? 10.288 -5.544 -1.297 1.00 81.31 85 THR A CA 1
ATOM 604 C C . THR A 1 85 ? 10.549 -5.133 -2.741 1.00 81.31 85 THR A C 1
ATOM 606 O O . THR A 1 85 ? 11.375 -5.744 -3.415 1.00 81.31 85 THR A O 1
ATOM 609 N N . GLY A 1 86 ? 9.850 -4.104 -3.225 1.00 85.81 86 GLY A N 1
ATOM 610 C CA . GLY A 1 86 ? 9.876 -3.689 -4.618 1.00 85.81 86 GLY A CA 1
ATOM 611 C C . GLY A 1 86 ? 9.132 -4.627 -5.557 1.00 85.81 86 GLY A C 1
ATOM 612 O O . GLY A 1 86 ? 9.300 -4.504 -6.762 1.00 85.81 86 GLY A O 1
ATOM 613 N N . VAL A 1 87 ? 8.361 -5.596 -5.060 1.00 87.12 87 VAL A N 1
ATOM 614 C CA . VAL A 1 87 ? 7.672 -6.577 -5.911 1.00 87.12 87 VAL A CA 1
ATOM 615 C C . VAL A 1 87 ? 6.482 -5.929 -6.611 1.00 87.12 87 VAL A C 1
ATOM 617 O O . VAL A 1 87 ? 5.687 -5.239 -5.970 1.00 87.12 87 VAL A O 1
ATOM 620 N N . LEU A 1 88 ? 6.346 -6.165 -7.921 1.00 86.44 88 LEU A N 1
ATOM 621 C CA . LEU A 1 88 ? 5.198 -5.708 -8.703 1.00 86.44 88 LEU A CA 1
ATOM 622 C C . LEU A 1 88 ? 3.917 -6.362 -8.183 1.00 86.44 88 LEU A C 1
ATOM 624 O O . LEU A 1 88 ? 3.820 -7.581 -8.091 1.00 86.44 88 LEU A O 1
ATOM 628 N N . GLN A 1 89 ? 2.926 -5.536 -7.885 1.00 83.94 89 GLN A N 1
ATOM 629 C CA . GLN A 1 89 ? 1.660 -5.963 -7.305 1.00 83.94 89 GLN A CA 1
ATOM 630 C C . GLN A 1 89 ? 0.650 -6.239 -8.416 1.00 83.94 89 GLN A C 1
ATOM 632 O O . GLN A 1 89 ? 0.006 -7.280 -8.459 1.00 83.94 89 GLN A O 1
ATOM 637 N N . ASN A 1 90 ? 0.519 -5.327 -9.381 1.00 82.62 90 ASN A N 1
ATOM 638 C CA . ASN A 1 90 ? -0.384 -5.497 -10.519 1.00 82.62 90 ASN A CA 1
ATOM 639 C C . ASN A 1 90 ? 0.284 -6.255 -11.677 1.00 82.62 90 ASN A C 1
ATOM 641 O O . ASN A 1 90 ? 0.465 -5.728 -12.772 1.00 82.62 90 ASN A O 1
ATOM 645 N N . THR A 1 91 ? 0.613 -7.521 -11.431 1.00 82.19 91 THR A N 1
ATOM 646 C CA . THR A 1 91 ? 1.365 -8.403 -12.344 1.00 82.19 91 THR A CA 1
ATOM 647 C C . THR A 1 91 ? 0.687 -8.683 -13.688 1.00 82.19 91 THR A C 1
ATOM 649 O O . THR A 1 91 ? 1.345 -9.132 -14.621 1.00 82.19 91 THR A O 1
ATOM 652 N N . ALA A 1 92 ? -0.608 -8.385 -13.826 1.00 80.69 92 ALA A N 1
ATOM 653 C CA . ALA A 1 92 ? -1.313 -8.461 -15.105 1.00 80.69 92 ALA A CA 1
ATOM 654 C C . ALA A 1 92 ? -0.874 -7.376 -16.109 1.00 80.69 92 ALA A C 1
ATOM 656 O O . ALA A 1 92 ? -1.124 -7.516 -17.305 1.00 80.69 92 ALA A O 1
ATOM 657 N N . GLN A 1 93 ? -0.240 -6.293 -15.644 1.00 80.19 93 GLN A N 1
ATOM 658 C CA . GLN A 1 93 ? 0.299 -5.253 -16.517 1.00 80.19 93 GLN A CA 1
ATOM 659 C C . GLN A 1 93 ? 1.646 -5.691 -17.089 1.00 80.19 93 GLN A C 1
ATOM 661 O O . GLN A 1 93 ? 2.622 -5.872 -16.363 1.00 80.19 93 GLN A O 1
ATOM 666 N N . THR A 1 94 ? 1.715 -5.838 -18.410 1.00 86.75 94 THR A N 1
ATOM 667 C CA . THR A 1 94 ? 2.915 -6.337 -19.097 1.00 86.75 94 THR A CA 1
ATOM 668 C C . THR A 1 94 ? 3.947 -5.253 -19.389 1.00 86.75 94 THR A C 1
ATOM 670 O O . THR A 1 94 ? 5.049 -5.579 -19.814 1.00 86.75 94 THR A O 1
ATOM 673 N N . ASN A 1 95 ? 3.608 -3.973 -19.206 1.00 90.50 95 ASN A N 1
ATOM 674 C CA . ASN A 1 95 ? 4.537 -2.862 -19.411 1.00 90.50 95 ASN A CA 1
ATOM 675 C C . ASN A 1 95 ? 5.365 -2.538 -18.159 1.00 90.50 95 ASN A C 1
ATOM 677 O O . ASN A 1 95 ? 6.252 -1.698 -18.221 1.00 90.50 95 ASN A O 1
ATOM 681 N N . CYS A 1 96 ? 5.101 -3.183 -17.024 1.00 92.69 96 CYS A N 1
ATOM 682 C CA . CYS A 1 96 ? 5.750 -2.858 -15.763 1.00 92.69 96 CYS A CA 1
ATOM 683 C C . CYS A 1 96 ? 6.982 -3.734 -15.503 1.00 92.69 96 CYS A C 1
ATOM 685 O O . CYS A 1 96 ? 6.900 -4.957 -15.640 1.00 92.69 96 CYS A O 1
ATOM 687 N N . PRO A 1 97 ? 8.103 -3.154 -15.039 1.00 93.19 97 PRO A N 1
ATOM 688 C CA . PRO A 1 97 ? 9.164 -3.922 -14.402 1.00 93.19 97 PRO A CA 1
ATOM 689 C C . PRO A 1 97 ? 8.608 -4.843 -13.309 1.00 93.19 97 PRO A C 1
ATOM 691 O O . PRO A 1 97 ? 7.835 -4.408 -12.454 1.00 93.19 97 PRO A O 1
ATOM 694 N N . SER A 1 98 ? 9.030 -6.109 -13.303 1.00 90.75 98 SER A N 1
ATOM 695 C CA . SER A 1 98 ? 8.587 -7.097 -12.307 1.00 90.75 98 SER A CA 1
ATOM 696 C C . SER A 1 98 ? 9.019 -6.748 -10.882 1.00 90.75 98 SER A C 1
ATOM 698 O O . SER A 1 98 ? 8.407 -7.204 -9.916 1.00 90.75 98 SER A O 1
ATOM 700 N N . SER A 1 99 ? 10.072 -5.942 -10.745 1.00 90.56 99 SER A N 1
ATOM 701 C CA . SER A 1 99 ? 10.463 -5.349 -9.478 1.00 90.56 99 SER A CA 1
ATOM 702 C C . SER A 1 99 ? 11.047 -3.952 -9.652 1.00 90.56 99 SER A C 1
ATOM 704 O O . SER A 1 99 ? 11.766 -3.664 -10.609 1.00 90.56 99 SER A O 1
ATOM 706 N N . ALA A 1 100 ? 10.736 -3.088 -8.696 1.00 90.62 100 ALA A N 1
ATOM 707 C CA . ALA A 1 100 ? 11.323 -1.778 -8.516 1.00 90.62 100 ALA A CA 1
ATOM 708 C C . ALA A 1 100 ? 11.279 -1.453 -7.019 1.00 90.62 100 ALA A C 1
ATOM 710 O O . ALA A 1 100 ? 10.222 -1.234 -6.438 1.00 90.62 100 ALA A O 1
ATOM 711 N N . SER A 1 101 ? 12.434 -1.510 -6.360 1.00 84.19 101 SER A N 1
ATOM 712 C CA . SER A 1 101 ? 12.534 -1.226 -4.929 1.00 84.19 101 SER A CA 1
ATOM 713 C C . SER A 1 101 ? 12.471 0.272 -4.671 1.00 84.19 101 SER A C 1
ATOM 715 O O . SER A 1 101 ? 13.219 1.044 -5.276 1.00 84.19 101 SER A O 1
ATOM 717 N N . CYS A 1 102 ? 11.643 0.670 -3.713 1.00 82.62 102 CYS A N 1
ATOM 718 C CA . CYS A 1 102 ? 11.640 2.029 -3.203 1.00 82.62 102 CYS A CA 1
ATOM 719 C C . CYS A 1 102 ? 12.879 2.282 -2.328 1.00 82.62 102 CYS A C 1
ATOM 721 O O . CYS A 1 102 ? 13.314 1.417 -1.566 1.00 82.62 102 CYS A O 1
ATOM 723 N N . SER A 1 103 ? 13.461 3.478 -2.423 1.00 79.19 103 SER A N 1
ATOM 724 C CA . SER A 1 103 ? 14.565 3.866 -1.546 1.00 79.19 103 SER A CA 1
ATOM 725 C C . SER A 1 103 ? 14.030 4.245 -0.169 1.00 79.19 103 SER A C 1
ATOM 727 O O . SER A 1 103 ? 13.222 5.163 -0.035 1.00 79.19 103 SER A O 1
ATOM 729 N N . LEU A 1 104 ? 14.555 3.596 0.871 1.00 69.31 104 LEU A N 1
ATOM 730 C CA . LEU A 1 104 ? 14.222 3.910 2.264 1.00 69.31 104 LEU A CA 1
ATOM 731 C C . LEU A 1 104 ? 14.734 5.292 2.708 1.00 69.31 104 LEU A C 1
ATOM 733 O O . LEU A 1 104 ? 14.264 5.825 3.709 1.00 69.31 104 LEU A O 1
ATOM 737 N N . THR A 1 105 ? 15.692 5.873 1.977 1.00 71.56 105 THR A N 1
ATOM 738 C CA . THR A 1 105 ? 16.327 7.154 2.333 1.00 71.56 105 THR A CA 1
ATOM 739 C C . THR A 1 105 ? 15.769 8.324 1.529 1.00 71.56 105 THR A C 1
ATOM 741 O O . THR A 1 105 ? 15.621 9.420 2.060 1.00 71.56 105 THR A O 1
ATOM 744 N N . SER A 1 106 ? 15.484 8.117 0.241 1.00 77.81 106 SER A N 1
ATOM 745 C CA . SER A 1 106 ? 15.064 9.182 -0.685 1.00 77.81 106 SER A CA 1
ATOM 746 C C . SER A 1 106 ? 13.602 9.079 -1.123 1.00 77.81 106 SER A C 1
ATOM 748 O O . SER A 1 106 ? 13.159 9.902 -1.919 1.00 77.81 106 SER A O 1
ATOM 750 N N . GLY A 1 107 ? 12.859 8.086 -0.626 1.00 77.94 107 GLY A N 1
ATOM 751 C CA . GLY A 1 107 ? 11.505 7.784 -1.080 1.00 77.94 107 GLY A CA 1
ATOM 752 C C . GLY A 1 107 ? 11.478 7.049 -2.421 1.00 77.94 107 GLY A C 1
ATOM 753 O O . GLY A 1 107 ? 12.515 6.666 -2.972 1.00 77.94 107 GLY A O 1
ATOM 754 N N . CYS A 1 108 ? 10.275 6.822 -2.944 1.00 85.38 108 CYS A N 1
ATOM 755 C CA . CYS A 1 108 ? 10.096 6.070 -4.179 1.00 85.38 108 CYS A CA 1
ATOM 756 C C . CYS A 1 108 ? 10.226 6.999 -5.386 1.00 85.38 108 CYS A C 1
ATOM 758 O O . CYS A 1 108 ? 9.746 8.132 -5.376 1.00 85.38 108 CYS A O 1
ATOM 760 N N . SER A 1 109 ? 10.857 6.505 -6.445 1.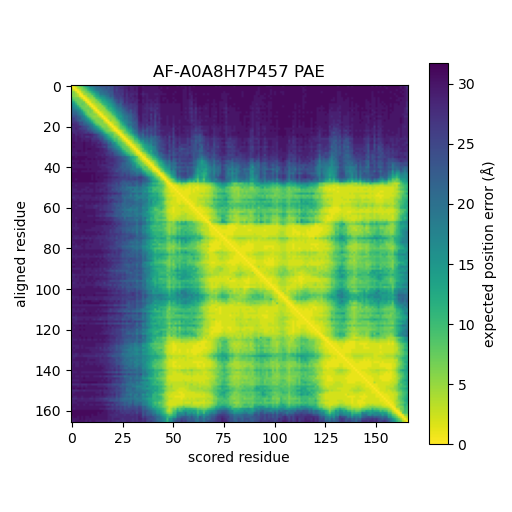00 89.50 109 SER A N 1
ATOM 761 C CA . SER A 1 109 ? 10.852 7.145 -7.755 1.00 89.50 109 SER A CA 1
ATOM 762 C C . SER A 1 109 ? 10.247 6.196 -8.776 1.00 89.50 109 SER A C 1
ATOM 764 O O . SER A 1 109 ? 10.330 4.973 -8.643 1.00 89.50 109 SER A O 1
ATOM 766 N N . CYS A 1 110 ? 9.615 6.763 -9.799 1.00 92.00 110 CYS A N 1
ATOM 767 C CA . CYS A 1 110 ? 9.080 5.955 -10.878 1.00 92.00 110 CYS A CA 1
ATOM 768 C C . CYS A 1 110 ? 10.216 5.486 -11.784 1.00 92.00 110 CYS A C 1
ATOM 770 O O . CYS A 1 110 ? 10.892 6.335 -12.373 1.00 92.00 110 CYS A O 1
ATOM 772 N N . PRO A 1 111 ? 10.444 4.166 -11.910 1.00 93.19 111 PRO A N 1
ATOM 773 C CA . PRO A 1 111 ? 11.374 3.658 -12.905 1.00 93.19 111 PRO A CA 1
ATOM 774 C C . PRO A 1 111 ? 10.818 3.929 -14.305 1.00 93.19 111 PRO A C 1
ATOM 776 O O . PRO A 1 111 ? 9.626 4.192 -14.473 1.00 93.19 111 PRO A O 1
ATOM 779 N N . THR A 1 112 ? 11.662 3.829 -15.321 1.00 94.25 112 THR A N 1
ATOM 780 C CA . THR A 1 112 ? 11.185 3.713 -16.702 1.00 94.25 112 THR A CA 1
ATOM 781 C C . THR A 1 112 ? 10.396 2.408 -16.856 1.00 94.25 112 THR A 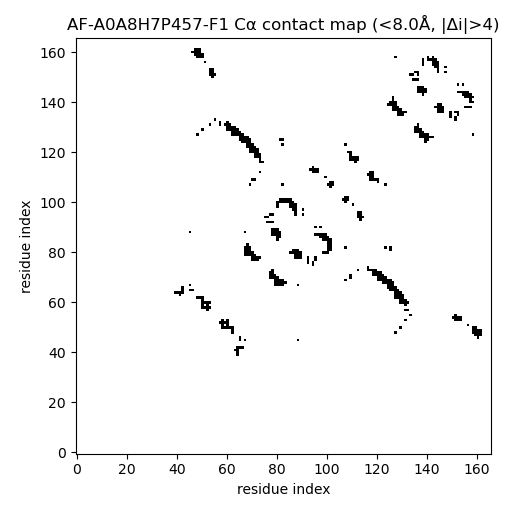C 1
ATOM 783 O O . THR A 1 112 ? 10.792 1.386 -16.288 1.00 94.25 112 THR A O 1
ATOM 786 N N . ASP A 1 113 ? 9.277 2.435 -17.581 1.00 93.44 113 ASP A N 1
ATOM 787 C CA . ASP A 1 113 ? 8.522 1.214 -17.875 1.00 93.44 113 ASP A CA 1
ATOM 788 C C . ASP A 1 113 ? 9.227 0.355 -18.947 1.00 93.44 113 ASP A C 1
ATOM 790 O O . ASP A 1 113 ? 10.261 0.728 -19.507 1.00 93.44 113 ASP A O 1
ATOM 794 N N . LEU A 1 114 ? 8.692 -0.830 -19.238 1.00 94.50 114 LEU A N 1
ATOM 795 C CA . LEU A 1 114 ? 9.262 -1.740 -20.236 1.00 94.50 114 LEU A CA 1
ATOM 796 C C . LEU A 1 114 ? 9.106 -1.241 -21.682 1.00 94.50 114 LEU A C 1
ATOM 798 O O . LEU A 1 114 ? 9.716 -1.817 -22.582 1.00 94.50 114 LEU A O 1
ATOM 802 N N . ASN A 1 115 ? 8.344 -0.168 -21.910 1.00 94.44 115 ASN A N 1
ATOM 803 C CA . ASN A 1 115 ? 8.231 0.503 -23.203 1.00 94.44 115 ASN A CA 1
ATOM 804 C C . ASN A 1 115 ? 9.218 1.673 -23.349 1.00 94.44 115 ASN A C 1
ATOM 806 O O . ASN A 1 115 ? 9.322 2.249 -24.432 1.00 94.44 115 ASN A O 1
ATOM 810 N N . GLY A 1 116 ? 9.970 2.009 -22.297 1.00 93.81 116 GLY A N 1
ATOM 811 C CA . GLY A 1 116 ? 10.890 3.143 -22.300 1.00 93.81 116 GLY A CA 1
ATOM 812 C C . GLY A 1 116 ? 10.259 4.457 -21.832 1.00 93.81 116 GLY A C 1
ATOM 813 O O . GLY A 1 116 ? 10.909 5.499 -21.934 1.00 93.81 116 GLY A O 1
ATOM 814 N N . ASP A 1 117 ? 9.035 4.431 -21.300 1.00 95.25 117 ASP A N 1
ATOM 815 C CA . ASP A 1 117 ? 8.328 5.629 -20.864 1.00 95.25 117 ASP A CA 1
ATOM 816 C C . ASP A 1 117 ? 8.716 6.044 -19.440 1.00 95.25 117 ASP A C 1
ATOM 818 O O . ASP A 1 117 ? 8.845 5.226 -18.524 1.00 95.25 117 ASP A O 1
ATOM 822 N N . SER A 1 118 ? 8.852 7.353 -19.229 1.00 94.19 118 SER A N 1
ATOM 823 C CA . SER A 1 118 ? 9.023 7.934 -17.896 1.00 94.19 118 SER A CA 1
ATOM 824 C C . SER A 1 118 ? 7.701 7.937 -17.133 1.00 94.19 118 SER A C 1
ATOM 826 O O . SER A 1 118 ? 6.683 8.408 -17.641 1.00 94.19 118 SER A O 1
ATOM 828 N N . GLY A 1 119 ? 7.736 7.463 -15.890 1.00 91.62 119 GLY A N 1
ATOM 829 C CA . GLY A 1 119 ? 6.566 7.440 -15.018 1.00 91.62 11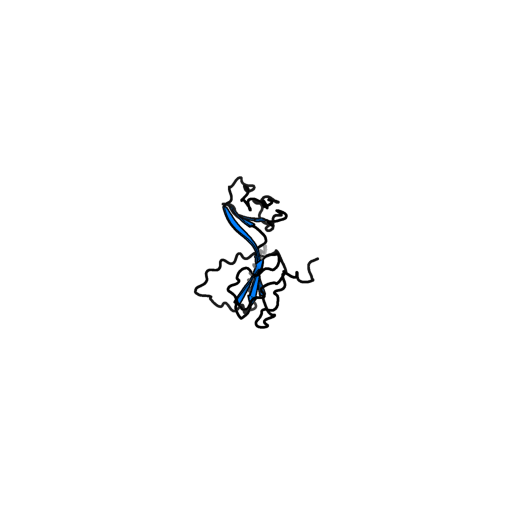9 GLY A CA 1
ATOM 830 C C . GLY A 1 119 ? 6.422 8.697 -14.169 1.00 91.62 119 GLY A C 1
ATOM 831 O O . GLY A 1 119 ? 7.404 9.353 -13.820 1.00 91.62 119 GLY A O 1
ATOM 832 N N . VAL A 1 120 ? 5.186 8.992 -13.778 1.00 92.75 120 VAL A N 1
ATOM 833 C CA . VAL A 1 120 ? 4.853 10.024 -12.788 1.00 92.75 120 VAL A CA 1
ATOM 834 C C . VAL A 1 120 ? 4.304 9.351 -11.538 1.00 92.75 120 VAL A C 1
ATOM 836 O O . VAL A 1 120 ? 3.408 8.512 -11.631 1.00 92.75 120 VAL A O 1
ATOM 839 N N . MET A 1 121 ? 4.829 9.716 -10.366 1.00 89.81 121 MET A N 1
ATOM 840 C CA . MET A 1 121 ? 4.368 9.154 -9.096 1.00 89.81 121 MET A CA 1
ATOM 841 C C . MET A 1 121 ? 2.982 9.704 -8.775 1.00 89.81 121 MET A C 1
ATOM 843 O O . MET A 1 121 ? 2.808 10.917 -8.662 1.00 89.81 121 MET A O 1
ATOM 847 N N . ILE A 1 122 ? 2.008 8.807 -8.635 1.00 86.94 122 ILE A N 1
ATOM 848 C CA . ILE A 1 122 ? 0.611 9.161 -8.351 1.00 86.94 122 ILE A CA 1
ATOM 849 C C . ILE A 1 122 ? 0.149 8.694 -6.971 1.00 86.94 122 ILE A C 1
ATOM 851 O O . ILE A 1 122 ? -0.833 9.220 -6.454 1.00 86.94 122 ILE A O 1
ATOM 855 N N . ASN A 1 123 ? 0.857 7.745 -6.354 1.00 82.56 123 ASN A N 1
ATOM 856 C CA . ASN A 1 123 ? 0.616 7.345 -4.972 1.00 82.56 123 ASN A CA 1
ATOM 857 C C . ASN A 1 123 ? 1.910 6.831 -4.322 1.00 82.56 123 ASN A C 1
ATOM 859 O O . ASN A 1 123 ? 2.705 6.166 -4.982 1.00 82.56 123 ASN A O 1
ATOM 863 N N . GLN A 1 124 ? 2.100 7.115 -3.037 1.00 83.06 124 GLN A N 1
ATOM 864 C CA . GLN A 1 124 ? 3.156 6.552 -2.196 1.00 83.06 124 GLN A CA 1
ATOM 865 C C . GLN A 1 124 ? 2.589 6.365 -0.785 1.00 83.06 124 GLN A C 1
ATOM 867 O O . GLN A 1 124 ? 2.771 7.209 0.092 1.00 83.06 124 GLN A O 1
ATOM 872 N N . PHE A 1 125 ? 1.836 5.286 -0.590 1.00 79.81 125 PHE A N 1
ATOM 873 C CA . PHE A 1 125 ? 1.227 4.952 0.687 1.00 79.81 125 PHE A CA 1
ATOM 874 C C . PHE A 1 125 ? 1.010 3.443 0.804 1.00 79.81 125 PHE A C 1
ATOM 876 O O . PHE A 1 125 ? 0.414 2.825 -0.077 1.00 79.81 125 PHE A O 1
ATOM 883 N N . THR A 1 126 ? 1.418 2.875 1.938 1.00 79.62 126 THR A N 1
ATOM 884 C CA . THR A 1 126 ? 1.202 1.457 2.246 1.00 79.62 126 THR A CA 1
ATOM 885 C C . THR A 1 126 ? 0.276 1.319 3.431 1.00 79.62 126 THR A C 1
ATOM 887 O O . THR A 1 126 ? 0.591 1.766 4.538 1.00 79.62 126 THR A O 1
ATOM 890 N N . GLY A 1 127 ? -0.856 0.664 3.222 1.00 82.75 127 GLY A N 1
ATOM 891 C CA . GLY A 1 127 ? -1.883 0.552 4.237 1.00 82.75 127 GLY A CA 1
ATOM 892 C C . GLY A 1 127 ? -3.175 -0.032 3.705 1.00 82.75 127 GLY A C 1
ATOM 893 O O . GLY A 1 127 ? -3.227 -0.617 2.627 1.00 82.75 127 GLY A O 1
ATOM 894 N N . TYR A 1 128 ? -4.240 0.149 4.465 1.00 83.75 128 TYR A N 1
ATOM 895 C CA . TYR A 1 128 ? -5.564 -0.327 4.101 1.00 83.75 128 TYR A CA 1
ATOM 896 C C . TYR A 1 128 ? -6.631 0.618 4.636 1.00 83.75 128 TYR A C 1
ATOM 898 O O . TYR A 1 128 ? -6.392 1.416 5.547 1.00 83.75 128 TYR A O 1
ATOM 906 N N . GLN A 1 129 ? -7.811 0.549 4.033 1.00 89.25 129 GLN A N 1
ATOM 907 C CA . GLN A 1 129 ? -8.943 1.379 4.394 1.00 89.25 129 GLN A CA 1
ATOM 908 C C . GLN A 1 129 ? -10.210 0.547 4.517 1.00 89.25 129 GLN A C 1
ATOM 910 O O . GLN A 1 129 ? -10.596 -0.169 3.593 1.00 89.25 129 GLN A O 1
ATOM 915 N N . CYS A 1 130 ? -10.881 0.717 5.649 1.00 89.81 130 CYS A N 1
ATOM 916 C CA . CYS A 1 130 ? -12.167 0.113 5.952 1.00 89.81 130 CYS A CA 1
ATOM 917 C C . CYS A 1 130 ? -13.259 1.176 6.016 1.00 89.81 130 CYS A C 1
ATOM 919 O O . CYS A 1 130 ? -13.027 2.285 6.500 1.00 89.81 130 CYS A O 1
ATOM 921 N N . ALA A 1 131 ? -14.455 0.826 5.556 1.00 91.62 131 ALA A N 1
ATOM 922 C CA . ALA A 1 131 ? -15.662 1.625 5.702 1.00 91.62 131 ALA A CA 1
ATOM 923 C C . ALA A 1 131 ? -16.605 0.995 6.733 1.00 91.62 131 ALA A C 1
ATOM 925 O O . ALA A 1 131 ? -16.825 -0.212 6.719 1.00 91.62 131 ALA A O 1
ATOM 926 N N . TYR A 1 132 ? -17.193 1.837 7.572 1.00 89.69 132 TYR A N 1
ATOM 927 C CA . TYR A 1 132 ? -18.152 1.516 8.629 1.00 89.69 132 TYR A CA 1
ATOM 928 C C . TYR A 1 132 ? -19.404 2.375 8.459 1.00 89.69 132 TYR A C 1
ATOM 930 O O . TYR A 1 132 ? -19.415 3.336 7.680 1.00 89.69 132 TYR A O 1
ATOM 938 N N . ALA A 1 133 ? -20.455 2.096 9.230 1.00 91.00 133 ALA A N 1
ATOM 939 C CA . ALA A 1 133 ? -21.665 2.917 9.210 1.00 91.00 133 ALA A CA 1
ATOM 940 C C . ALA A 1 133 ? -21.394 4.395 9.565 1.00 91.00 133 ALA A C 1
ATOM 942 O O . ALA A 1 133 ? -22.041 5.291 9.017 1.00 91.00 133 ALA A O 1
ATOM 943 N N . ASN A 1 134 ? -20.425 4.644 10.455 1.00 87.25 134 ASN A N 1
ATOM 944 C CA . ASN A 1 134 ? -20.125 5.965 11.015 1.0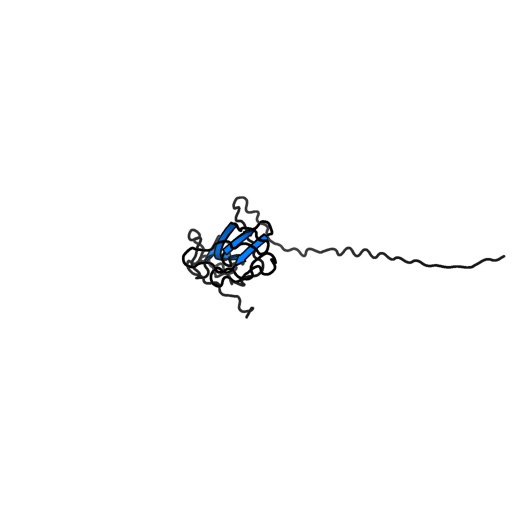0 87.25 134 ASN A CA 1
ATOM 945 C C . ASN A 1 134 ? -18.914 6.671 10.386 1.00 87.25 134 ASN A C 1
ATOM 947 O O . ASN A 1 134 ? -18.575 7.778 10.800 1.00 87.25 134 ASN A O 1
ATOM 951 N N . GLY A 1 135 ? -18.266 6.078 9.382 1.00 88.12 135 GLY A N 1
ATOM 952 C CA . GLY A 1 135 ? -17.096 6.684 8.753 1.00 88.12 135 GLY A CA 1
ATOM 953 C C . GLY A 1 135 ? -16.186 5.669 8.083 1.00 88.12 135 GLY A C 1
ATOM 954 O O . GLY A 1 135 ? -16.502 4.489 7.996 1.00 88.12 135 GLY A O 1
ATOM 955 N N . ALA A 1 136 ? -15.035 6.134 7.611 1.00 92.19 136 ALA A N 1
ATOM 956 C CA . ALA A 1 136 ? -13.987 5.274 7.079 1.00 92.19 136 ALA A CA 1
ATOM 957 C C . ALA A 1 136 ? -12.709 5.460 7.891 1.00 92.19 136 ALA A C 1
ATOM 959 O O . ALA A 1 136 ? -12.417 6.566 8.343 1.00 92.19 136 ALA A O 1
ATOM 960 N N . CYS A 1 137 ? -11.941 4.392 8.040 1.00 92.44 137 CYS A N 1
ATOM 961 C CA . CYS A 1 137 ? -10.699 4.368 8.790 1.00 92.44 137 CYS A CA 1
ATOM 962 C C . CYS A 1 137 ? -9.574 3.884 7.886 1.00 92.44 137 CYS A C 1
ATOM 964 O O . CYS A 1 137 ? -9.721 2.869 7.208 1.00 92.44 137 CYS A O 1
ATOM 966 N N . THR A 1 138 ? -8.468 4.619 7.877 1.00 91.44 138 THR A N 1
ATOM 967 C CA . THR A 1 138 ? -7.283 4.314 7.079 1.00 91.44 138 THR A CA 1
ATOM 968 C C . THR A 1 138 ? -6.118 4.072 8.015 1.00 91.44 138 THR A C 1
ATOM 970 O O . THR A 1 138 ? -5.734 4.979 8.756 1.00 91.44 138 THR A O 1
ATOM 973 N N . TRP A 1 139 ? -5.516 2.893 7.947 1.00 89.12 139 TRP A N 1
ATOM 974 C CA . TRP A 1 139 ? -4.309 2.575 8.701 1.00 89.12 139 TRP A CA 1
ATOM 975 C C . TRP A 1 139 ? -3.141 2.338 7.757 1.00 89.12 139 TRP A C 1
ATOM 977 O O . TRP A 1 139 ? -3.324 1.832 6.651 1.00 89.12 139 TRP A O 1
ATOM 987 N N . ASP A 1 140 ? -1.938 2.708 8.191 1.00 84.94 140 ASP A N 1
ATOM 988 C CA . ASP A 1 140 ? -0.720 2.250 7.525 1.00 84.94 140 ASP A CA 1
ATOM 989 C C . ASP A 1 140 ? -0.494 0.746 7.779 1.00 84.94 140 ASP A C 1
ATOM 991 O O . ASP A 1 140 ? -1.175 0.120 8.593 1.00 84.94 140 ASP A O 1
ATOM 995 N N . TYR A 1 141 ? 0.484 0.141 7.105 1.00 77.12 141 TYR A N 1
ATOM 996 C CA . TYR A 1 141 ? 0.818 -1.278 7.303 1.00 77.12 141 TYR A CA 1
ATOM 997 C C . TYR A 1 141 ? 1.220 -1.631 8.750 1.00 77.12 141 TYR A C 1
ATOM 999 O O . TYR A 1 141 ? 1.023 -2.758 9.199 1.00 77.12 141 TYR A O 1
ATOM 1007 N N . LEU A 1 142 ? 1.799 -0.688 9.501 1.00 81.94 142 LEU A N 1
ATOM 1008 C CA . LEU A 1 142 ? 2.120 -0.898 10.918 1.00 81.94 142 LEU A CA 1
ATOM 1009 C C . LEU A 1 142 ? 0.876 -0.787 11.803 1.00 81.94 142 LEU A C 1
ATOM 1011 O O . LEU A 1 142 ? 0.977 -0.969 13.018 1.00 81.94 142 LEU A O 1
ATOM 1015 N N . GLY A 1 143 ? -0.269 -0.472 11.212 1.00 87.38 143 GLY A N 1
ATOM 1016 C CA . GLY A 1 143 ? -1.554 -0.321 11.844 1.00 87.38 143 GLY A CA 1
ATOM 1017 C C . GLY A 1 143 ? -1.784 1.031 12.498 1.00 87.38 143 GLY A C 1
ATOM 1018 O O . GLY A 1 143 ? -2.643 1.127 13.364 1.00 87.38 143 GLY A O 1
ATOM 1019 N N . ASN A 1 144 ? -1.010 2.071 12.181 1.00 91.00 144 ASN A N 1
ATOM 1020 C CA . ASN A 1 144 ? -1.243 3.406 12.736 1.00 91.00 144 ASN A CA 1
ATOM 1021 C C . ASN A 1 144 ? -2.315 4.141 11.931 1.00 91.00 144 ASN A C 1
ATOM 1023 O O . ASN A 1 144 ? -2.240 4.191 10.701 1.00 91.00 144 ASN A O 1
ATOM 1027 N N . LEU A 1 145 ? -3.280 4.745 12.627 1.00 91.56 145 LEU A N 1
ATOM 1028 C CA . LEU A 1 145 ? -4.352 5.523 12.008 1.00 91.56 145 LEU A CA 1
ATOM 1029 C C . LEU A 1 145 ? -3.787 6.751 11.283 1.00 91.56 145 LEU A C 1
ATOM 1031 O O . LEU A 1 145 ? -3.062 7.549 11.875 1.00 91.56 145 LEU A O 1
ATOM 1035 N N . GLN A 1 146 ? -4.159 6.921 10.018 1.00 91.94 146 GLN A N 1
ATOM 1036 C CA . GLN A 1 146 ? -3.687 8.011 9.161 1.00 91.94 146 GLN A CA 1
ATOM 1037 C C . GLN A 1 146 ? -4.689 9.160 9.083 1.00 91.94 146 GLN A C 1
ATOM 1039 O O . GLN A 1 146 ? -4.315 10.329 9.096 1.00 91.94 146 GLN A O 1
ATOM 1044 N N . ASN A 1 147 ? -5.985 8.854 9.053 1.00 89.75 147 ASN A N 1
ATOM 1045 C CA . ASN A 1 147 ? -7.043 9.857 9.075 1.00 89.75 147 ASN A CA 1
ATOM 1046 C C . ASN A 1 147 ? -7.489 10.144 10.515 1.00 89.75 147 ASN A C 1
ATOM 1048 O O . ASN A 1 147 ? -8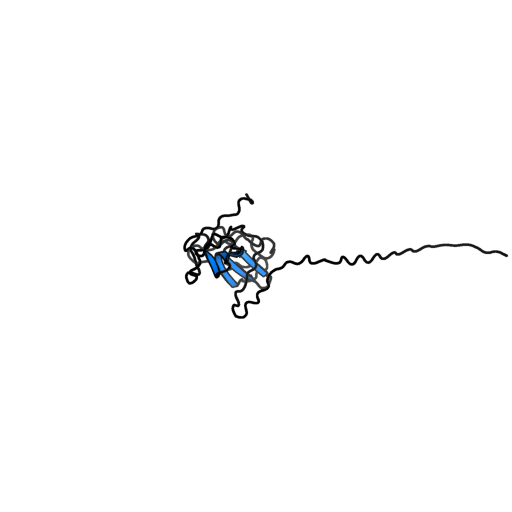.637 9.928 10.888 1.00 89.75 147 ASN A O 1
ATOM 1052 N N . THR A 1 148 ? -6.568 10.664 11.324 1.00 89.81 148 THR A N 1
ATOM 1053 C CA . THR A 1 148 ? -6.736 10.888 12.774 1.00 89.81 148 THR A CA 1
ATOM 1054 C C . THR A 1 148 ? -7.869 11.842 13.160 1.00 89.81 148 THR A C 1
ATOM 1056 O O . THR A 1 148 ? -8.271 11.880 14.319 1.00 89.81 148 THR A O 1
ATOM 1059 N N . ALA A 1 149 ? -8.413 12.593 12.201 1.00 86.56 149 ALA A N 1
ATOM 1060 C CA . ALA A 1 149 ? -9.616 13.394 12.400 1.00 86.56 149 ALA A CA 1
ATOM 1061 C C . ALA A 1 149 ? -10.892 12.543 12.556 1.00 86.56 149 ALA A C 1
ATOM 1063 O O . ALA A 1 149 ? -11.890 13.055 13.060 1.00 86.56 149 ALA A O 1
ATOM 1064 N N . GLN A 1 150 ? -10.883 11.271 12.132 1.00 86.19 150 GLN A N 1
ATOM 1065 C CA . GLN A 1 150 ? -12.008 10.368 12.352 1.00 86.19 150 GLN A CA 1
ATOM 1066 C C . GLN A 1 150 ? -11.986 9.784 13.758 1.00 86.19 150 GLN A C 1
ATOM 1068 O O . GLN A 1 150 ? -11.088 9.035 14.136 1.00 86.19 150 GLN A O 1
ATOM 1073 N N . THR A 1 151 ? -13.011 10.127 14.532 1.00 90.81 151 THR A N 1
ATOM 1074 C CA . THR A 1 151 ? -13.111 9.770 15.950 1.00 90.81 151 THR A CA 1
ATOM 1075 C C . THR A 1 151 ? -13.685 8.378 16.180 1.00 90.81 151 THR A C 1
ATOM 1077 O O . THR A 1 151 ? -13.548 7.852 17.280 1.00 90.81 151 THR A O 1
ATOM 1080 N N . ASN A 1 152 ? -14.305 7.764 15.167 1.00 92.25 152 ASN A N 1
ATOM 1081 C CA . ASN A 1 152 ? -14.806 6.395 15.255 1.00 92.25 152 ASN A CA 1
ATOM 1082 C C . ASN A 1 152 ? -13.697 5.346 15.066 1.00 92.25 152 ASN A C 1
ATOM 1084 O O . ASN A 1 152 ? -13.942 4.166 15.275 1.00 92.25 152 ASN A O 1
ATOM 1088 N N . CYS A 1 153 ? -12.481 5.742 14.689 1.00 94.19 153 CYS A N 1
ATOM 1089 C CA . CYS A 1 153 ? -11.424 4.808 14.320 1.00 94.19 153 CYS A CA 1
ATOM 1090 C C . CYS A 1 153 ? -10.477 4.492 15.485 1.00 94.19 153 CYS A C 1
ATOM 1092 O O . CYS A 1 153 ? -9.936 5.413 16.103 1.00 94.19 153 CYS A O 1
ATOM 1094 N N . PRO A 1 154 ? -10.182 3.206 15.751 1.00 94.62 154 PRO A N 1
ATOM 1095 C CA . PRO A 1 154 ? -9.055 2.828 16.592 1.00 94.62 154 PRO A CA 1
ATOM 1096 C C . PRO A 1 154 ? -7.757 3.503 16.132 1.00 94.62 154 PRO A C 1
ATOM 1098 O O . PRO A 1 154 ? -7.422 3.486 14.949 1.00 94.62 154 PRO A O 1
ATOM 1101 N N . SER A 1 155 ? -6.984 4.061 17.065 1.00 94.31 155 SER A N 1
ATOM 1102 C CA . SER A 1 155 ? -5.690 4.687 16.744 1.00 94.31 155 SER A CA 1
ATOM 1103 C C . SER A 1 155 ? -4.641 3.676 16.274 1.00 94.31 155 SER A C 1
ATOM 1105 O O . SER A 1 155 ? -3.700 4.040 15.562 1.00 94.31 155 SER A O 1
ATOM 1107 N N . LYS A 1 156 ? -4.818 2.407 16.660 1.00 93.69 156 LYS A N 1
ATOM 1108 C CA . LYS A 1 156 ? -3.970 1.286 16.284 1.00 93.69 156 LYS A CA 1
ATOM 1109 C C . LYS A 1 156 ? -4.815 0.078 15.878 1.00 93.69 156 LYS A C 1
ATOM 1111 O O . LYS A 1 156 ? -5.542 -0.457 16.710 1.00 93.69 156 LYS A O 1
ATOM 1116 N N . ALA A 1 157 ? -4.669 -0.374 14.641 1.00 90.88 157 ALA A N 1
ATOM 1117 C CA . ALA A 1 157 ? -5.187 -1.647 14.164 1.00 90.88 157 ALA A CA 1
ATOM 1118 C C . ALA A 1 157 ? -4.301 -2.146 13.022 1.00 90.88 157 ALA A C 1
ATOM 1120 O O . ALA A 1 157 ? -4.153 -1.461 12.019 1.00 90.88 157 ALA A O 1
ATOM 1121 N N . VAL A 1 158 ? -3.661 -3.300 13.202 1.00 86.75 158 VAL A N 1
ATOM 1122 C CA . VAL A 1 158 ? -2.866 -3.941 12.144 1.00 86.75 158 VAL A CA 1
ATOM 1123 C C . VAL A 1 158 ? -3.815 -4.754 11.273 1.00 86.75 158 VAL A C 1
ATOM 1125 O O . VAL A 1 158 ? -4.741 -5.365 11.804 1.00 86.75 158 VAL A O 1
ATOM 1128 N N . CYS A 1 159 ? -3.569 -4.791 9.963 1.00 80.25 159 CYS A N 1
ATOM 1129 C CA . CYS A 1 159 ? -4.288 -5.692 9.071 1.00 80.25 159 CYS A CA 1
ATOM 1130 C C . CYS A 1 159 ? -4.092 -7.139 9.547 1.00 80.25 159 CYS A C 1
ATOM 1132 O O . CYS A 1 159 ? -2.987 -7.682 9.479 1.00 80.25 159 CYS A O 1
ATOM 1134 N N . ALA A 1 160 ? -5.164 -7.750 10.045 1.00 70.31 160 ALA A N 1
ATOM 1135 C CA . ALA A 1 160 ? -5.234 -9.187 10.225 1.00 70.31 160 ALA A CA 1
ATOM 1136 C C . ALA A 1 160 ? -5.680 -9.772 8.887 1.00 70.31 160 ALA A C 1
ATOM 1138 O O . ALA A 1 160 ? -6.771 -9.458 8.420 1.00 70.31 160 ALA A O 1
ATOM 1139 N N . GLN A 1 161 ? -4.829 -10.568 8.241 1.00 63.75 161 GLN A N 1
ATOM 1140 C CA . GLN A 1 161 ? -5.260 -11.305 7.057 1.00 63.75 161 GLN A CA 1
ATOM 1141 C C . GLN A 1 161 ? -6.345 -12.307 7.474 1.00 63.75 161 GLN A C 1
ATOM 1143 O O . GLN A 1 161 ? -6.188 -12.978 8.499 1.00 63.75 161 GLN A O 1
ATOM 1148 N N . LEU A 1 162 ? -7.432 -12.411 6.706 1.00 50.25 162 LEU A N 1
ATOM 1149 C CA . LEU A 1 162 ? -8.443 -13.442 6.904 1.00 50.25 162 LEU A CA 1
ATOM 1150 C C . LEU A 1 162 ? -7.735 -14.800 6.887 1.00 50.25 162 LEU A C 1
ATOM 1152 O O . LEU A 1 162 ? -6.943 -15.104 5.992 1.00 50.25 162 LEU A O 1
ATOM 1156 N N . ALA A 1 163 ? -7.983 -15.609 7.916 1.00 39.34 163 ALA A N 1
ATOM 1157 C CA . ALA A 1 163 ? -7.467 -16.967 7.978 1.00 39.34 163 ALA A CA 1
ATOM 1158 C C . ALA A 1 163 ? -8.106 -17.786 6.843 1.00 39.34 163 ALA A C 1
ATOM 1160 O O . ALA A 1 163 ? -9.226 -18.274 6.978 1.00 39.34 163 ALA A O 1
ATOM 1161 N N . GLY A 1 164 ? -7.409 -17.895 5.714 1.00 39.53 164 GLY A N 1
ATOM 1162 C CA . GLY A 1 164 ? -7.917 -18.561 4.513 1.00 39.53 164 GLY A CA 1
ATOM 1163 C C . GLY A 1 164 ? -6.911 -18.671 3.368 1.00 39.53 164 GLY A C 1
ATOM 1164 O O . GLY A 1 164 ? -6.961 -19.657 2.639 1.00 39.53 164 GLY A O 1
ATOM 1165 N N . ASP A 1 165 ? -5.949 -17.748 3.284 1.00 36.06 165 ASP A N 1
ATOM 1166 C CA . ASP A 1 165 ? -5.128 -17.572 2.075 1.00 36.06 165 ASP A CA 1
ATOM 1167 C C . ASP A 1 165 ? -3.622 -17.854 2.286 1.00 36.06 165 ASP A C 1
ATOM 1169 O O . ASP A 1 165 ? -2.763 -17.191 1.704 1.00 36.06 165 ASP A O 1
ATOM 1173 N N . SER A 1 166 ? -3.279 -18.828 3.142 1.00 35.56 166 SER A N 1
ATOM 1174 C CA . SER A 1 166 ? -1.897 -19.351 3.264 1.00 35.56 166 SER A CA 1
ATOM 1175 C C . SER A 1 166 ? -1.598 -20.462 2.263 1.00 35.56 166 SER A C 1
ATOM 1177 O O . SER A 1 166 ? -2.438 -21.382 2.149 1.00 35.56 166 SER A O 1
#

Organism: NCBI:txid104341

Mean predicted aligned error: 15.31 Å

Solvent-accessible surface area (backbone atoms only — not comparable to full-atom values): 10490 Å² total; per-residue (Å²): 131,89,85,87,87,85,90,79,90,81,86,79,84,82,79,81,78,76,76,77,80,74,75,73,78,76,81,67,82,79,74,80,68,84,87,65,91,73,83,77,67,80,63,89,80,84,73,59,43,51,37,66,58,32,71,82,66,48,60,78,28,40,68,70,38,56,35,70,16,33,31,23,41,40,99,92,46,70,40,34,21,24,50,81,81,2,42,42,66,58,69,88,44,84,50,44,56,70,59,56,67,34,42,94,85,80,48,71,75,50,61,62,35,72,83,70,44,75,36,45,74,76,44,81,49,46,25,40,28,27,38,45,99,90,48,66,40,37,24,33,66,88,3,43,45,67,56,71,88,43,82,50,44,56,64,67,53,57,70,44,64,54,93,79,84,126

Secondary structure (DSSP, 8-state):
---------------------------------TT---------SS--EEPPPPTTS----EEEEEEEEEEEEETTEEEEE-TTT-BBS-TT-TTS-SB-PPBTTTB--PPP-TTSPPPEEEEEEEEEEEEETTEEEEEETT-BBS-TT-TTS-SB---EE-TT--

pLDDT: mean 73.1, std 21.07, range [31.73, 95.38]

Sequence (166 aa):
MFASTPFAALATLALALVAQANPSAFNAHRRSLTGQTVAFSCYGGGGDCECPTDLTGDSAGVLINVYPGYQCAYPGGACTWDDKTGVLQNTAQTNCPSSASCSLTSGCSCPTDLNGDSGVMINQFTGYQCAYANGACTWDYLGNLQNTAQTNCPSKAVCAQLAGDS

Foldseek 3Di:
DDDDDDDDDDDDDPPPPPPPPPPPDPPPVPPPPPPDPPPQPPDPDDFQFLDPQWQVRFNPWDWRDFQQFWKWDWPQGIWHARQAFQATDPVVDPFADRGDHADPVPGRAADQTNVRTHIDTDDGAGWTKIDTPQGIWTAGQQQATDPVVDPRHDRGDHGDGPPPDD

Radius of gyration: 25.67 Å; Cα contacts (8 Å, |Δi|>4): 286; chains: 1; bounding box: 64×55×85 Å